Protein AF-A0A7J7H4T1-F1 (afdb_monomer)

Structure (mmCIF, N/CA/C/O backbone):
data_AF-A0A7J7H4T1-F1
#
_entry.id   AF-A0A7J7H4T1-F1
#
loop_
_atom_site.group_PDB
_atom_site.id
_atom_site.type_symbol
_atom_site.label_atom_id
_atom_site.label_alt_id
_atom_site.label_comp_id
_atom_site.label_asym_id
_atom_site.label_entity_id
_atom_site.label_seq_id
_atom_site.pdbx_PDB_ins_code
_atom_site.Cartn_x
_atom_site.Cartn_y
_atom_site.Cartn_z
_atom_site.occupancy
_atom_site.B_iso_or_equiv
_atom_site.auth_seq_id
_atom_site.auth_comp_id
_atom_site.auth_asym_id
_atom_site.auth_atom_id
_atom_site.pdbx_PDB_model_num
ATOM 1 N N . MET A 1 1 ? -61.480 2.419 -2.197 1.00 36.53 1 MET A N 1
ATOM 2 C CA . MET A 1 1 ? -60.705 1.229 -1.792 1.00 36.53 1 MET A CA 1
ATOM 3 C C . MET A 1 1 ? -59.234 1.612 -1.773 1.00 36.53 1 MET A C 1
ATOM 5 O O . MET A 1 1 ? -58.814 2.356 -2.648 1.00 36.53 1 MET A O 1
ATOM 9 N N . GLU A 1 2 ? -58.547 1.198 -0.715 1.00 38.25 2 GLU A N 1
ATOM 10 C CA . GLU A 1 2 ? -57.242 1.649 -0.207 1.00 38.25 2 GLU A CA 1
ATOM 11 C C . GLU A 1 2 ? -56.010 1.434 -1.120 1.00 38.25 2 GLU A C 1
ATOM 13 O O . GLU A 1 2 ? -56.083 0.659 -2.076 1.00 38.25 2 GLU A O 1
ATOM 18 N N . PRO A 1 3 ? -54.885 2.136 -0.838 1.00 45.62 3 PRO A N 1
ATOM 19 C CA . PRO A 1 3 ? -53.694 2.207 -1.690 1.00 45.62 3 PRO A CA 1
ATOM 20 C C . PRO A 1 3 ? -52.727 1.026 -1.494 1.00 45.62 3 PRO A C 1
ATOM 22 O O . PRO A 1 3 ? -52.545 0.517 -0.389 1.00 45.62 3 PRO A O 1
ATOM 25 N N . PHE A 1 4 ? -52.024 0.631 -2.561 1.00 42.41 4 PHE A N 1
ATOM 26 C CA . PHE A 1 4 ? -50.969 -0.383 -2.486 1.00 42.41 4 PHE A CA 1
ATOM 27 C C . PHE A 1 4 ? -49.657 0.207 -1.953 1.00 42.41 4 PHE A C 1
ATOM 29 O O . PHE A 1 4 ? -48.849 0.778 -2.679 1.00 42.41 4 PHE A O 1
ATOM 36 N N . ASN A 1 5 ? -49.527 0.067 -0.637 1.00 36.28 5 ASN A N 1
ATOM 37 C CA . ASN A 1 5 ? -48.347 -0.212 0.174 1.00 36.28 5 ASN A CA 1
ATOM 38 C C . ASN A 1 5 ? -46.948 0.128 -0.389 1.00 36.28 5 ASN A C 1
ATOM 40 O O . ASN A 1 5 ? -46.392 -0.537 -1.263 1.00 36.28 5 ASN A O 1
ATOM 44 N N . THR A 1 6 ? -46.338 1.094 0.291 1.00 48.56 6 THR A N 1
ATOM 45 C CA . THR A 1 6 ? -44.903 1.321 0.459 1.00 48.56 6 THR A CA 1
ATOM 46 C C . THR A 1 6 ? -44.149 0.048 0.844 1.00 48.56 6 THR A C 1
ATOM 48 O O . THR A 1 6 ? -44.404 -0.543 1.889 1.00 48.56 6 THR A O 1
ATOM 51 N N . SER A 1 7 ? -43.147 -0.336 0.062 1.00 41.06 7 SER A N 1
ATOM 52 C CA . SER A 1 7 ? -42.052 -1.201 0.520 1.00 41.06 7 SER A CA 1
ATOM 53 C C . SER A 1 7 ? -40.806 -0.930 -0.319 1.00 41.06 7 SER A C 1
ATOM 55 O O . SER A 1 7 ? -40.279 -1.799 -1.008 1.00 41.06 7 SER A O 1
ATOM 57 N N . SER A 1 8 ? -40.309 0.307 -0.265 1.00 39.59 8 SER A N 1
ATOM 58 C CA . SER A 1 8 ? -38.888 0.557 -0.490 1.00 39.59 8 SER A CA 1
ATOM 59 C C . SER A 1 8 ? -38.144 -0.050 0.695 1.00 39.59 8 SER A C 1
ATOM 61 O O . SER A 1 8 ? -37.996 0.561 1.751 1.00 39.59 8 SER A O 1
ATOM 63 N N . VAL A 1 9 ? -37.750 -1.311 0.513 1.00 48.66 9 VAL A N 1
ATOM 64 C CA . VAL A 1 9 ? -36.883 -2.073 1.407 1.00 48.66 9 VAL A CA 1
ATOM 65 C C . VAL A 1 9 ? -35.757 -1.166 1.890 1.00 48.66 9 VAL A C 1
ATOM 67 O O . VAL A 1 9 ? -34.961 -0.642 1.108 1.00 48.66 9 VAL A O 1
ATOM 70 N N . SER A 1 10 ? -35.739 -0.966 3.201 1.00 43.16 10 SER A N 1
ATOM 71 C CA . SER A 1 10 ? -34.712 -0.296 3.977 1.00 43.16 10 SER A CA 1
ATOM 72 C C . SER A 1 10 ? -33.342 -0.882 3.635 1.00 43.16 10 SER A C 1
ATOM 74 O O . SER A 1 10 ? -32.903 -1.888 4.191 1.00 43.16 10 SER A O 1
ATOM 76 N N . ARG A 1 11 ? -32.641 -0.241 2.694 1.00 45.66 11 ARG A N 1
ATOM 77 C CA . ARG A 1 11 ? -31.234 -0.523 2.414 1.00 45.66 11 ARG A CA 1
ATOM 78 C C . ARG A 1 11 ? -30.450 -0.087 3.650 1.00 45.66 11 ARG A C 1
ATOM 80 O O . ARG A 1 11 ? -30.287 1.099 3.921 1.00 45.66 11 ARG A O 1
ATOM 87 N N . THR A 1 12 ? -30.043 -1.068 4.442 1.00 47.69 12 THR A N 1
ATOM 88 C CA . THR A 1 12 ? -29.302 -0.906 5.694 1.00 47.69 12 THR A CA 1
ATOM 89 C C . THR A 1 12 ? -28.121 0.070 5.534 1.00 47.69 12 THR A C 1
ATOM 91 O O . THR A 1 12 ? -27.297 -0.132 4.638 1.00 47.69 12 THR A O 1
ATOM 94 N N . PRO A 1 13 ? -27.959 1.081 6.407 1.00 51.50 13 PRO A N 1
ATOM 95 C CA . PRO A 1 13 ? -26.876 2.069 6.3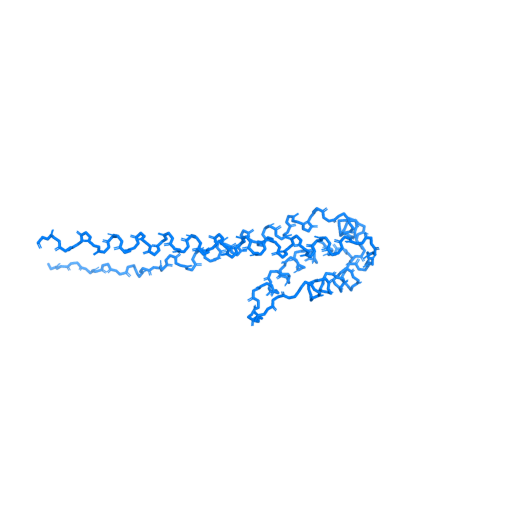19 1.00 51.50 13 PRO A CA 1
ATOM 96 C C . PRO A 1 13 ? -25.469 1.510 6.624 1.00 51.50 13 PRO A C 1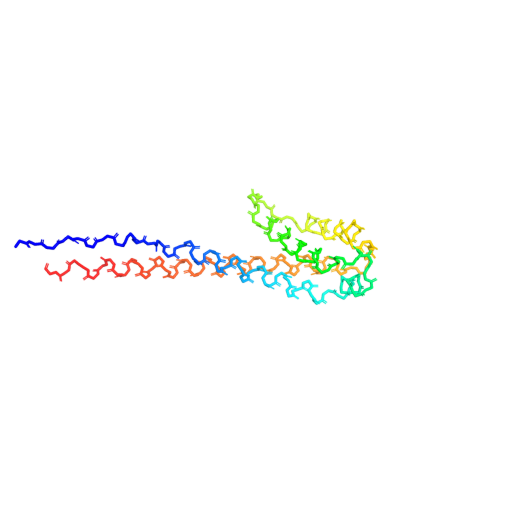
ATOM 98 O O . PRO A 1 13 ? -24.478 2.209 6.415 1.00 51.50 13 PRO A O 1
ATOM 101 N N . SER A 1 14 ? -25.345 0.262 7.097 1.00 51.97 14 SER A N 1
ATOM 102 C CA . SER A 1 14 ? -24.058 -0.330 7.501 1.00 51.97 14 SER A CA 1
ATOM 103 C C . SER A 1 14 ? -23.132 -0.665 6.325 1.00 51.97 14 SER A C 1
ATOM 105 O O . SER A 1 14 ? -21.917 -0.521 6.448 1.00 51.97 14 SER A O 1
ATOM 107 N N . TYR A 1 15 ? -23.683 -1.068 5.174 1.00 56.19 15 TYR A N 1
ATOM 108 C CA . TYR A 1 15 ? -22.888 -1.485 4.012 1.00 56.19 15 TYR A CA 1
ATOM 109 C C . TYR A 1 15 ? -22.205 -0.292 3.319 1.00 56.19 15 TYR A C 1
ATOM 111 O O . TYR A 1 15 ? -21.069 -0.388 2.866 1.00 56.19 15 TYR A O 1
ATOM 119 N N . SER A 1 16 ? -22.867 0.871 3.308 1.00 69.00 16 SER A N 1
ATOM 120 C CA . SER A 1 16 ? -22.345 2.099 2.694 1.00 69.00 16 SER A CA 1
ATOM 121 C C . SER A 1 16 ? -21.193 2.723 3.491 1.00 69.00 16 SER A C 1
ATOM 123 O O . SER A 1 16 ? -20.261 3.259 2.895 1.00 69.00 16 SER A O 1
ATOM 125 N N . LEU A 1 17 ? -21.225 2.631 4.825 1.00 70.38 17 LEU A N 1
ATOM 126 C CA . LEU A 1 17 ? -20.177 3.189 5.684 1.00 70.38 17 LEU A CA 1
ATOM 127 C C . LEU A 1 17 ? -18.893 2.367 5.640 1.00 70.38 17 LEU A C 1
ATOM 129 O O . LEU A 1 17 ? -17.825 2.958 5.544 1.00 70.38 17 LEU A O 1
ATOM 133 N N . LYS A 1 18 ? -18.993 1.031 5.649 1.00 73.00 18 LYS A N 1
ATOM 134 C CA . LYS A 1 18 ? -17.822 0.159 5.481 1.00 73.00 18 LYS A CA 1
ATOM 135 C C . LYS A 1 18 ? -17.143 0.404 4.138 1.00 73.00 18 LYS A C 1
ATOM 137 O O . LYS A 1 18 ? -15.950 0.659 4.117 1.00 73.00 18 LYS A O 1
ATOM 142 N N . ALA A 1 19 ? -17.909 0.440 3.045 1.00 78.69 19 ALA A N 1
ATOM 143 C CA . ALA A 1 19 ? -17.366 0.740 1.720 1.00 78.69 19 ALA A CA 1
ATOM 144 C C . ALA A 1 19 ? -16.682 2.119 1.664 1.00 78.69 19 ALA A C 1
ATOM 146 O O . ALA A 1 19 ? -15.595 2.251 1.107 1.00 78.69 19 ALA A O 1
ATOM 147 N N . LYS A 1 20 ? -17.284 3.141 2.289 1.00 81.50 20 LYS A N 1
ATOM 148 C CA . LYS A 1 20 ? -16.680 4.476 2.383 1.00 81.50 20 LYS A CA 1
ATOM 149 C C . LYS A 1 20 ? -15.397 4.470 3.216 1.00 81.50 20 LYS A C 1
ATOM 151 O O . LYS A 1 20 ? -14.417 5.075 2.805 1.00 81.50 20 LYS A O 1
ATOM 156 N N . ALA A 1 21 ? -15.398 3.782 4.354 1.00 81.56 21 ALA A N 1
ATOM 157 C CA . ALA A 1 21 ? -14.235 3.644 5.220 1.00 81.56 21 ALA A CA 1
ATOM 158 C C . ALA A 1 21 ? -13.084 2.943 4.476 1.00 81.56 21 ALA A C 1
ATOM 160 O O . ALA A 1 21 ? -11.990 3.486 4.397 1.00 81.56 21 ALA A O 1
ATOM 161 N N . THR A 1 22 ? -13.355 1.807 3.830 1.00 86.88 22 THR A N 1
ATOM 162 C CA . THR A 1 22 ? -12.378 1.087 3.001 1.00 86.88 22 THR A CA 1
ATOM 163 C C . THR A 1 22 ? -11.829 1.957 1.867 1.00 86.88 22 THR A C 1
ATOM 165 O O . THR A 1 22 ? -10.630 1.930 1.611 1.00 86.88 22 THR A O 1
ATOM 168 N N . SER A 1 23 ? -12.671 2.765 1.212 1.00 89.69 23 SER A N 1
ATOM 169 C CA . SER A 1 23 ? -12.220 3.699 0.171 1.00 89.69 23 SER A CA 1
ATOM 170 C C . SER A 1 23 ? -11.262 4.759 0.715 1.00 89.69 23 SER A C 1
ATOM 172 O O . SER A 1 23 ? -10.249 5.030 0.081 1.00 89.69 23 SER A O 1
ATOM 174 N N . VAL A 1 24 ? -11.570 5.341 1.879 1.00 89.25 24 VAL A N 1
ATOM 175 C CA . VAL A 1 24 ? -10.701 6.330 2.539 1.00 89.25 24 VAL A CA 1
ATOM 176 C C . VAL A 1 24 ? -9.376 5.691 2.951 1.00 89.25 24 VAL A C 1
ATOM 178 O O . VAL A 1 24 ? -8.323 6.289 2.760 1.00 89.25 24 VAL A O 1
ATOM 181 N N . PHE A 1 25 ? -9.406 4.458 3.458 1.00 91.44 25 PHE A N 1
ATOM 182 C CA . PHE A 1 25 ? -8.185 3.747 3.829 1.00 91.44 25 PHE A CA 1
ATOM 183 C C . PHE A 1 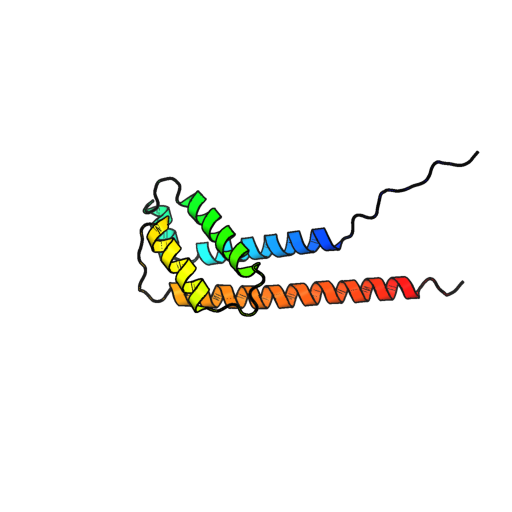25 ? -7.312 3.423 2.609 1.00 91.44 25 PHE A C 1
ATOM 185 O O . PHE A 1 25 ? -6.109 3.667 2.639 1.00 91.44 25 PHE A O 1
ATOM 192 N N . ARG A 1 26 ? -7.916 2.984 1.492 1.00 94.94 26 ARG A N 1
ATOM 193 C CA . ARG A 1 26 ? -7.203 2.801 0.215 1.00 94.94 26 ARG A CA 1
ATOM 194 C C . ARG A 1 26 ? -6.529 4.092 -0.250 1.00 94.94 26 ARG A C 1
ATOM 196 O O . ARG A 1 26 ? -5.395 4.054 -0.716 1.00 94.94 26 ARG A O 1
ATOM 203 N N . GLU A 1 27 ? -7.231 5.218 -0.156 1.00 94.62 27 GLU A N 1
ATOM 204 C CA . GLU A 1 27 ? -6.691 6.529 -0.525 1.00 94.62 27 GLU A CA 1
ATOM 205 C C . GLU A 1 27 ? -5.513 6.926 0.376 1.00 94.62 27 GLU A C 1
ATOM 207 O O . GLU A 1 27 ? -4.493 7.378 -0.137 1.00 94.62 27 GLU A O 1
ATOM 212 N N . GLY A 1 28 ? -5.604 6.667 1.685 1.00 94.88 28 GLY A N 1
ATOM 213 C CA . GLY A 1 28 ? -4.499 6.860 2.629 1.00 94.88 28 GLY A CA 1
ATOM 214 C C . GLY A 1 28 ? -3.260 6.030 2.278 1.00 94.88 28 GLY A C 1
ATOM 215 O O . GLY A 1 28 ? -2.165 6.580 2.194 1.00 94.88 28 GLY A O 1
ATOM 216 N N . ILE A 1 29 ? -3.438 4.738 1.973 1.00 96.62 29 ILE A N 1
ATOM 217 C CA . ILE A 1 29 ? -2.349 3.855 1.515 1.00 96.62 29 ILE A CA 1
ATOM 218 C C . ILE A 1 29 ? -1.712 4.420 0.240 1.00 96.62 29 ILE A C 1
ATOM 220 O O . ILE A 1 29 ? -0.498 4.604 0.181 1.00 96.62 29 ILE A O 1
ATOM 224 N N . SER A 1 30 ? -2.528 4.748 -0.767 1.00 97.19 30 SER A N 1
ATOM 225 C CA . SER A 1 30 ? -2.044 5.313 -2.032 1.00 97.19 30 SER A CA 1
ATOM 226 C C . SER A 1 30 ? -1.264 6.609 -1.815 1.00 97.19 30 SER A C 1
ATOM 228 O O . SER A 1 30 ? -0.232 6.819 -2.448 1.00 97.19 30 SER A O 1
ATOM 230 N N . MET A 1 31 ? -1.757 7.492 -0.948 1.00 96.62 31 MET A N 1
ATOM 231 C CA . MET A 1 31 ? -1.103 8.760 -0.643 1.00 96.62 31 MET A CA 1
ATOM 232 C C . MET A 1 31 ? 0.245 8.526 0.034 1.00 96.62 31 MET A C 1
ATOM 234 O O . MET A 1 31 ? 1.237 9.136 -0.359 1.00 96.62 31 MET A O 1
ATOM 238 N N . HIS A 1 32 ? 0.309 7.610 0.995 1.00 96.94 32 HIS A N 1
ATOM 239 C CA . HIS A 1 32 ? 1.550 7.303 1.687 1.00 96.94 32 HIS A CA 1
ATOM 240 C C . HIS A 1 32 ? 2.606 6.705 0.742 1.00 96.94 32 HIS A C 1
ATOM 242 O O . HIS A 1 32 ? 3.722 7.217 0.667 1.00 96.94 32 HIS A O 1
ATOM 248 N N . LEU A 1 33 ? 2.225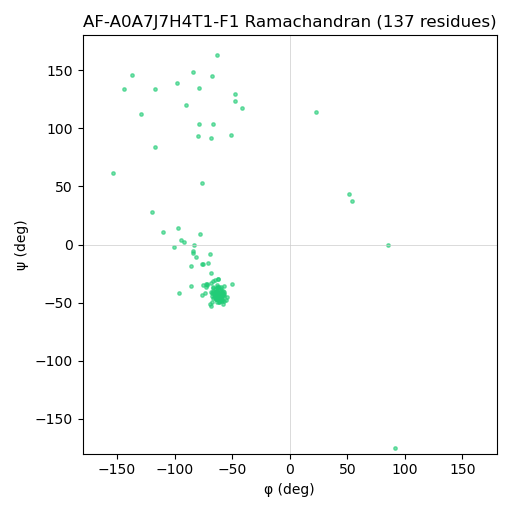 5.731 -0.093 1.00 96.75 33 LEU A N 1
ATOM 249 C CA . LEU A 1 33 ? 3.108 5.165 -1.122 1.00 96.75 33 LEU A CA 1
ATOM 250 C C . LEU A 1 33 ? 3.552 6.206 -2.164 1.00 96.75 33 LEU A C 1
ATOM 252 O O . LEU A 1 33 ? 4.643 6.104 -2.724 1.00 96.75 33 LEU A O 1
ATOM 256 N N . SER A 1 34 ? 2.729 7.225 -2.437 1.00 96.44 34 SER A N 1
ATOM 257 C CA . SER A 1 34 ? 3.107 8.313 -3.349 1.00 96.44 34 SER A CA 1
ATOM 258 C C . SER A 1 34 ? 4.224 9.206 -2.796 1.00 96.44 34 SER A C 1
ATOM 260 O O . SER A 1 34 ? 4.961 9.809 -3.573 1.00 96.44 34 SER A O 1
ATOM 262 N N . GLY A 1 35 ? 4.383 9.256 -1.469 1.00 95.69 35 GLY A N 1
ATOM 263 C CA . GLY A 1 35 ? 5.483 9.949 -0.797 1.00 95.69 35 GLY A CA 1
ATOM 264 C C . GLY A 1 35 ? 6.784 9.144 -0.742 1.00 95.69 35 GLY A C 1
ATOM 265 O O . GLY A 1 35 ? 7.828 9.701 -0.409 1.00 95.69 35 GLY A O 1
ATOM 266 N N . TRP A 1 36 ? 6.752 7.853 -1.087 1.00 97.06 36 TRP A N 1
ATOM 267 C CA . TRP A 1 36 ? 7.924 6.988 -1.022 1.00 97.06 36 TRP A CA 1
ATOM 268 C C . TRP A 1 36 ? 8.850 7.205 -2.222 1.00 97.06 36 TRP A C 1
ATOM 270 O O . TRP A 1 36 ? 8.589 6.747 -3.338 1.00 97.06 36 TRP A O 1
ATOM 280 N N . ASN A 1 37 ? 9.954 7.916 -1.990 1.00 95.44 37 ASN A N 1
ATOM 281 C CA . ASN A 1 37 ? 10.821 8.409 -3.057 1.00 95.44 37 ASN A CA 1
ATOM 282 C C . ASN A 1 37 ? 11.396 7.293 -3.950 1.00 95.44 37 ASN A C 1
ATOM 284 O O . ASN A 1 37 ? 11.369 7.424 -5.174 1.00 95.44 37 ASN A O 1
ATOM 288 N N . GLY A 1 38 ? 11.860 6.181 -3.372 1.00 94.44 38 GLY A N 1
ATOM 289 C CA . GLY A 1 38 ? 12.411 5.069 -4.154 1.00 94.44 38 GLY A CA 1
ATOM 290 C C . GLY A 1 38 ? 11.376 4.414 -5.079 1.00 94.44 38 GLY A C 1
ATOM 291 O O . GLY A 1 38 ? 11.652 4.178 -6.258 1.00 94.44 38 GLY A O 1
ATOM 292 N N . LEU A 1 39 ? 10.139 4.241 -4.605 1.00 96.19 39 LEU A N 1
ATOM 293 C CA . LEU A 1 39 ? 9.029 3.760 -5.430 1.00 96.19 39 LEU A CA 1
ATOM 294 C C . LEU A 1 39 ? 8.674 4.754 -6.549 1.00 96.19 39 LEU A C 1
ATOM 296 O O . LEU A 1 39 ? 8.481 4.354 -7.700 1.00 96.19 39 LEU A O 1
ATOM 300 N N . GLN A 1 40 ? 8.636 6.058 -6.250 1.00 97.06 40 GLN A N 1
ATOM 301 C CA . GLN A 1 40 ? 8.376 7.084 -7.267 1.00 97.06 40 GLN A CA 1
ATOM 302 C C . GLN A 1 40 ? 9.462 7.115 -8.342 1.00 97.06 40 GLN A C 1
ATOM 304 O O . GLN A 1 40 ? 9.145 7.221 -9.530 1.00 97.06 40 GLN A O 1
ATOM 309 N N . MET A 1 41 ? 10.728 6.953 -7.958 1.00 96.06 41 MET A N 1
ATOM 310 C CA . MET A 1 41 ? 11.823 6.823 -8.913 1.00 96.06 41 MET A CA 1
ATOM 311 C C . MET A 1 41 ? 11.633 5.608 -9.826 1.00 96.06 41 MET A C 1
ATOM 313 O O . MET A 1 41 ? 11.778 5.746 -11.043 1.00 96.06 41 MET A O 1
ATOM 317 N N . ALA A 1 42 ? 11.244 4.452 -9.285 1.00 95.38 42 ALA A N 1
ATOM 318 C CA . ALA A 1 42 ? 10.992 3.254 -10.085 1.00 95.38 42 ALA A CA 1
ATOM 319 C C . ALA A 1 42 ? 9.833 3.429 -11.081 1.00 95.38 42 ALA A C 1
ATOM 321 O O . ALA A 1 42 ? 9.894 2.954 -12.222 1.00 95.38 42 ALA A O 1
ATOM 322 N N . ILE A 1 43 ? 8.790 4.162 -10.685 1.00 95.56 43 ILE A N 1
ATOM 323 C CA . ILE A 1 43 ? 7.649 4.488 -11.548 1.00 95.56 43 ILE A CA 1
ATOM 324 C C . ILE A 1 43 ? 8.060 5.454 -12.660 1.00 95.56 43 ILE A C 1
ATOM 326 O O . ILE A 1 43 ? 7.803 5.179 -13.834 1.00 95.56 43 ILE A O 1
ATOM 330 N N . GLN A 1 44 ? 8.719 6.563 -12.311 1.00 95.75 44 GLN A N 1
ATOM 331 C CA . GLN A 1 44 ? 9.141 7.599 -13.259 1.00 95.75 44 GLN A CA 1
ATOM 332 C C . GLN A 1 44 ? 10.115 7.055 -14.305 1.00 95.75 44 GLN A C 1
ATOM 334 O O . GLN A 1 44 ? 9.974 7.339 -15.495 1.00 95.75 44 GLN A O 1
ATOM 339 N N . ASN A 1 45 ? 11.065 6.224 -13.872 1.00 96.06 45 ASN A N 1
ATOM 340 C CA . ASN A 1 45 ? 12.046 5.599 -14.754 1.00 96.06 45 ASN A CA 1
ATOM 341 C C . ASN A 1 45 ? 11.526 4.335 -15.451 1.00 96.06 45 ASN A C 1
ATOM 343 O O . ASN A 1 45 ? 12.257 3.739 -16.240 1.00 96.06 45 ASN A O 1
ATOM 347 N N . LYS A 1 46 ? 10.272 3.929 -15.200 1.00 95.38 46 LYS A N 1
ATOM 348 C CA . LYS A 1 46 ? 9.655 2.733 -15.794 1.00 95.38 46 LYS A CA 1
ATOM 349 C C . LYS A 1 46 ? 10.486 1.466 -15.572 1.00 95.38 46 LYS A C 1
ATOM 351 O O . LYS A 1 46 ? 10.556 0.616 -16.457 1.00 95.38 46 LYS A O 1
ATOM 356 N N . TRP A 1 47 ? 11.105 1.325 -14.400 1.00 95.06 47 TRP A N 1
ATOM 357 C CA . TRP A 1 47 ? 11.881 0.126 -14.059 1.00 95.06 47 TRP A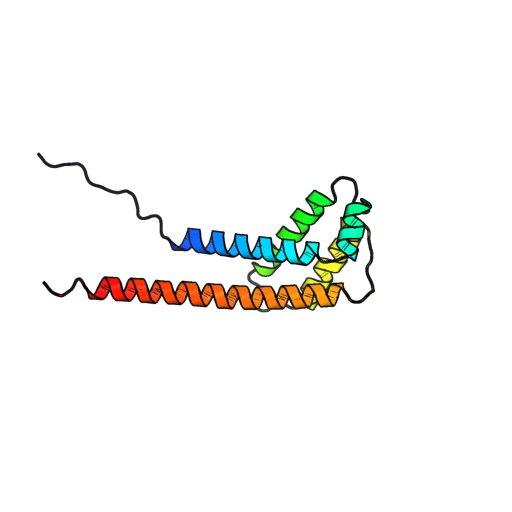 CA 1
ATOM 358 C C . TRP A 1 47 ? 10.991 -1.124 -14.047 1.00 95.06 47 TRP A C 1
ATOM 360 O O . TRP A 1 47 ? 11.362 -2.158 -14.591 1.00 95.06 47 TRP A O 1
ATOM 370 N N . GLY A 1 48 ? 9.743 -0.979 -13.594 1.00 91.94 48 GLY A N 1
ATOM 371 C CA . GLY A 1 48 ? 8.690 -1.986 -13.737 1.00 91.94 48 GLY A CA 1
ATOM 372 C C . GLY A 1 48 ? 8.033 -2.058 -15.123 1.00 91.94 48 GLY A C 1
ATOM 373 O O . GLY A 1 48 ? 7.020 -2.734 -15.267 1.00 91.94 48 GLY A O 1
ATOM 374 N N . GLY A 1 49 ? 8.543 -1.379 -16.150 1.00 94.69 49 GLY A N 1
ATOM 375 C CA . GLY A 1 49 ? 7.931 -1.327 -17.480 1.00 94.69 49 GLY A CA 1
ATOM 376 C C . GLY A 1 49 ? 6.961 -0.158 -17.689 1.00 94.69 49 GLY A C 1
ATOM 377 O O . GLY A 1 49 ? 6.815 0.749 -16.871 1.00 94.69 49 GLY A O 1
ATOM 378 N N . SER A 1 50 ? 6.300 -0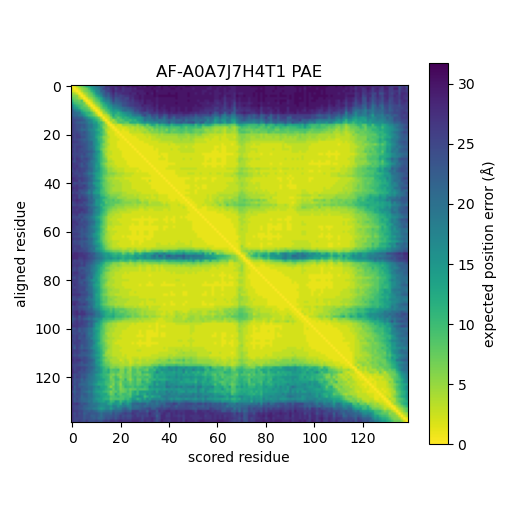.135 -18.850 1.00 94.06 50 SER A N 1
ATOM 379 C CA . SER A 1 50 ? 5.431 0.993 -19.242 1.00 94.06 50 SER A CA 1
ATOM 380 C C . SER A 1 50 ? 4.134 1.078 -18.432 1.00 94.06 50 SER A C 1
ATOM 382 O O . SER A 1 50 ? 3.459 2.106 -18.444 1.00 94.06 50 SER A O 1
ATOM 384 N N . ASP A 1 51 ? 3.789 0.003 -17.734 1.00 94.69 51 ASP A N 1
ATOM 385 C CA . ASP A 1 51 ? 2.613 -0.167 -16.893 1.00 94.69 51 ASP A CA 1
ATOM 386 C C . ASP A 1 51 ? 2.882 0.077 -15.395 1.00 94.69 51 ASP A C 1
ATOM 388 O O . ASP A 1 51 ? 2.011 -0.219 -14.580 1.00 94.69 51 ASP A O 1
ATOM 392 N N . SER A 1 52 ? 4.017 0.687 -15.012 1.00 92.75 52 SER A N 1
ATOM 393 C CA . SER A 1 52 ? 4.357 0.985 -13.605 1.00 92.75 52 SER A CA 1
ATOM 394 C C . SER A 1 52 ? 3.250 1.693 -12.810 1.00 92.75 52 SER A C 1
ATOM 396 O O . SER A 1 52 ? 3.078 1.417 -11.628 1.00 92.75 52 SER A O 1
ATOM 398 N N . LEU A 1 53 ? 2.453 2.568 -13.438 1.00 94.31 53 LEU A N 1
ATOM 399 C CA . LEU A 1 53 ? 1.310 3.205 -12.764 1.00 94.31 53 LEU A CA 1
ATOM 400 C C . LEU A 1 53 ? 0.200 2.203 -12.415 1.00 94.31 53 LEU A C 1
ATOM 402 O O . LEU A 1 53 ? -0.363 2.260 -11.328 1.00 94.31 53 LEU A O 1
ATOM 406 N N . LYS A 1 54 ? -0.086 1.245 -13.306 1.00 96.31 54 LYS A N 1
ATOM 407 C CA . LYS A 1 54 ? -1.058 0.178 -13.021 1.00 96.31 54 LYS A CA 1
ATOM 408 C C . LYS A 1 54 ? -0.550 -0.735 -11.909 1.00 96.31 54 LYS A C 1
ATOM 410 O O . LYS A 1 54 ? -1.327 -1.161 -11.064 1.00 96.31 54 LYS A O 1
ATOM 415 N N . LYS A 1 55 ? 0.755 -1.004 -11.898 1.00 96.94 55 LYS A N 1
ATOM 416 C CA . LYS A 1 55 ? 1.424 -1.768 -10.841 1.00 96.94 55 LYS A CA 1
ATOM 417 C C . LYS A 1 55 ? 1.354 -1.062 -9.486 1.00 96.94 55 LYS A C 1
ATOM 419 O O . LYS A 1 55 ? 1.139 -1.720 -8.479 1.00 96.94 55 LYS A O 1
ATOM 424 N N . PHE A 1 56 ? 1.452 0.266 -9.459 1.00 97.06 56 PHE A N 1
ATOM 425 C CA . PHE A 1 56 ? 1.264 1.061 -8.241 1.00 97.06 56 PHE A CA 1
ATOM 426 C C . PHE A 1 56 ? -0.167 0.957 -7.689 1.00 97.06 56 PHE A C 1
ATOM 428 O O . PHE A 1 56 ? -0.368 0.732 -6.493 1.00 97.06 56 PHE A O 1
ATOM 435 N N . ASP A 1 57 ? -1.170 1.058 -8.564 1.00 97.06 57 ASP A N 1
ATOM 436 C CA . ASP A 1 57 ? -2.573 0.841 -8.190 1.00 97.06 57 ASP A CA 1
ATOM 437 C C . ASP A 1 57 ? -2.833 -0.586 -7.682 1.00 97.06 57 ASP A C 1
ATOM 439 O O . ASP A 1 57 ? -3.639 -0.786 -6.762 1.00 97.06 57 ASP A O 1
ATOM 443 N N . GLN A 1 58 ? -2.152 -1.572 -8.275 1.00 97.38 58 GLN A N 1
ATOM 444 C CA . GLN A 1 58 ? -2.219 -2.968 -7.852 1.00 97.38 58 GLN A CA 1
ATOM 445 C C . GLN A 1 58 ? -1.591 -3.149 -6.467 1.00 97.38 58 GLN A C 1
ATOM 447 O O . GLN A 1 58 ? -2.281 -3.630 -5.577 1.00 97.38 58 GLN A O 1
ATOM 452 N N . LEU A 1 59 ? -0.377 -2.638 -6.241 1.00 97.50 59 LEU A N 1
ATOM 453 C CA . LEU A 1 59 ? 0.298 -2.662 -4.938 1.00 97.50 59 LEU A CA 1
ATOM 454 C C . LEU A 1 59 ? -0.571 -2.047 -3.831 1.00 97.50 59 LEU A C 1
ATOM 456 O O . LEU A 1 59 ? -0.744 -2.629 -2.764 1.00 97.50 59 LEU A O 1
ATOM 460 N N . THR A 1 60 ? -1.192 -0.898 -4.109 1.00 97.50 60 THR A N 1
ATOM 461 C CA . THR A 1 60 ? -2.135 -0.252 -3.181 1.00 97.50 60 THR A CA 1
ATOM 462 C C . THR A 1 60 ? -3.294 -1.188 -2.812 1.00 97.50 60 THR A C 1
ATOM 464 O O . THR A 1 60 ? -3.737 -1.237 -1.663 1.00 97.50 60 THR A O 1
ATOM 467 N N . SER A 1 61 ? -3.810 -1.930 -3.793 1.00 96.31 61 SER A N 1
ATOM 468 C CA . SER A 1 61 ? -4.929 -2.858 -3.608 1.00 96.31 61 SER A CA 1
ATOM 469 C C . SER A 1 61 ? -4.499 -4.137 -2.882 1.00 96.31 61 SER A C 1
ATOM 471 O O . SER A 1 61 ? -5.264 -4.649 -2.065 1.00 96.31 61 SER A O 1
ATOM 473 N N . ASP A 1 62 ? -3.278 -4.609 -3.122 1.00 96.44 62 ASP A N 1
ATOM 474 C CA . ASP A 1 62 ? -2.697 -5.782 -2.468 1.00 96.44 62 ASP A CA 1
ATOM 475 C C . ASP A 1 62 ? -2.452 -5.513 -0.980 1.00 96.44 62 ASP A C 1
ATOM 477 O O . ASP A 1 62 ? -2.870 -6.311 -0.142 1.00 96.44 62 ASP A O 1
ATOM 481 N N . ILE A 1 63 ? -1.900 -4.345 -0.631 1.00 96.44 63 ILE A N 1
ATOM 482 C CA . ILE A 1 63 ? -1.726 -3.905 0.763 1.00 96.44 63 ILE A CA 1
ATOM 483 C C . ILE A 1 63 ? -3.082 -3.777 1.465 1.00 96.44 63 ILE A C 1
ATOM 485 O O . ILE A 1 63 ? -3.276 -4.298 2.564 1.00 96.44 63 ILE A O 1
ATOM 489 N N . LEU A 1 64 ? -4.064 -3.136 0.822 1.00 94.94 64 LEU A N 1
ATOM 490 C CA . LEU A 1 64 ? -5.421 -3.044 1.367 1.00 94.94 64 LEU A CA 1
ATOM 491 C C . LEU A 1 64 ? -6.024 -4.434 1.611 1.00 94.94 64 LEU A C 1
ATOM 493 O O . LEU A 1 64 ? -6.669 -4.670 2.638 1.00 94.94 64 LEU A O 1
ATOM 497 N N . SER A 1 65 ? -5.837 -5.350 0.659 1.00 93.31 65 SER A N 1
ATOM 498 C CA . SER A 1 65 ? -6.304 -6.724 0.785 1.00 93.31 65 SER A CA 1
ATOM 499 C C . SER A 1 65 ? -5.593 -7.440 1.926 1.00 93.31 65 SER A C 1
ATOM 501 O O . SER A 1 65 ? -6.264 -8.154 2.661 1.00 93.31 65 SER A O 1
ATOM 503 N N . TRP A 1 66 ? -4.284 -7.244 2.093 1.00 94.31 66 TRP A N 1
ATOM 504 C CA . TRP A 1 66 ? -3.486 -7.817 3.177 1.00 94.31 66 TRP A CA 1
ATOM 505 C C . TRP A 1 66 ? -4.013 -7.380 4.549 1.00 94.31 66 TRP A C 1
ATOM 507 O O . TRP A 1 66 ? -4.304 -8.236 5.381 1.00 94.31 66 TRP A O 1
ATOM 517 N N . PHE A 1 67 ? -4.290 -6.084 4.736 1.00 91.56 67 PHE A N 1
ATOM 518 C CA . PHE A 1 67 ? -4.931 -5.564 5.954 1.00 91.56 67 PHE A CA 1
ATOM 519 C C . PHE A 1 67 ? -6.342 -6.121 6.186 1.00 91.56 67 PHE A C 1
ATOM 521 O O . PHE A 1 67 ? -6.795 -6.248 7.320 1.00 91.56 67 PHE A O 1
ATOM 528 N N . SER A 1 68 ? -7.056 -6.451 5.110 1.00 86.56 68 SER A N 1
ATOM 529 C CA . SER A 1 68 ? -8.428 -6.967 5.178 1.00 86.56 68 SER A CA 1
ATOM 530 C C . SER A 1 68 ? -8.500 -8.480 5.425 1.00 86.56 68 SER A C 1
ATOM 532 O O . SER A 1 68 ? -9.599 -9.014 5.605 1.00 86.56 68 SER A O 1
ATOM 534 N N . GLN A 1 69 ? -7.369 -9.193 5.405 1.00 83.94 69 GLN A N 1
ATOM 535 C CA . GLN A 1 69 ? -7.339 -10.626 5.686 1.00 83.94 69 GLN A CA 1
ATOM 536 C C . GLN A 1 69 ? -7.688 -10.892 7.152 1.00 83.94 69 GLN A C 1
ATOM 538 O O . GLN A 1 69 ? -7.312 -10.150 8.054 1.00 83.94 69 GLN A O 1
ATOM 543 N N . SER A 1 70 ? -8.387 -11.999 7.409 1.00 62.41 70 SER A N 1
ATOM 544 C CA . SER A 1 70 ? -8.695 -12.472 8.766 1.00 62.41 70 SER A CA 1
ATOM 545 C C . SER A 1 70 ? -7.475 -13.134 9.418 1.00 62.41 70 SER A C 1
ATOM 547 O O . SER A 1 70 ? -7.544 -14.287 9.835 1.00 62.41 70 SER A O 1
ATOM 549 N N . LYS A 1 71 ? -6.336 -12.436 9.450 1.00 69.00 71 LYS A N 1
ATOM 550 C CA . LYS A 1 71 ? -5.171 -12.854 10.233 1.00 69.00 71 LYS A CA 1
ATOM 551 C C . LYS A 1 71 ? -5.413 -12.482 11.697 1.00 69.00 71 LYS A C 1
ATOM 553 O O . LYS A 1 71 ? -5.885 -11.387 11.989 1.00 69.00 71 LYS A O 1
ATOM 558 N N . GLU A 1 72 ? -5.117 -13.408 12.608 1.00 67.00 72 GLU A N 1
ATOM 559 C CA . GLU A 1 72 ? -5.302 -13.211 14.054 1.00 67.00 72 GLU A CA 1
ATOM 560 C C . GLU A 1 72 ? -4.380 -12.100 14.591 1.00 67.00 72 GLU A C 1
ATOM 562 O O . GLU A 1 72 ? -4.759 -11.373 15.508 1.00 67.00 72 GLU A O 1
ATOM 567 N N . GLN A 1 73 ? -3.206 -11.925 13.966 1.00 81.38 73 GLN A N 1
ATOM 568 C CA . GLN A 1 73 ? -2.245 -10.851 14.221 1.00 81.38 73 GLN A CA 1
ATOM 569 C C . GLN A 1 73 ? -1.588 -10.417 12.902 1.00 81.38 73 GLN A C 1
ATOM 571 O O . GLN A 1 73 ? -1.196 -11.255 12.089 1.00 81.38 73 GLN A O 1
ATOM 576 N N . LEU A 1 74 ? -1.500 -9.104 12.676 1.00 8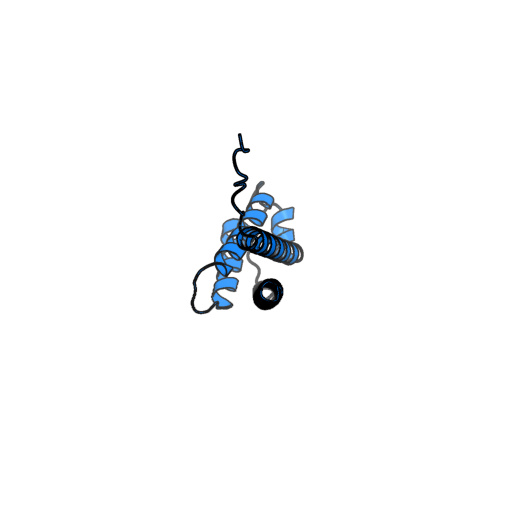8.00 74 LEU A N 1
ATOM 577 C CA . LEU A 1 74 ? -0.737 -8.523 11.571 1.00 88.00 74 LEU A CA 1
ATOM 578 C C . LEU A 1 74 ? 0.690 -8.273 12.060 1.00 88.00 74 LEU A C 1
ATOM 580 O O . LEU A 1 74 ? 0.884 -7.531 13.021 1.00 88.00 74 LEU A O 1
ATOM 584 N N . HIS A 1 75 ? 1.669 -8.897 11.411 1.00 92.31 75 HIS A N 1
ATOM 585 C CA . HIS A 1 75 ? 3.085 -8.695 11.705 1.00 92.31 75 HIS A CA 1
ATOM 586 C C . HIS A 1 75 ? 3.681 -7.689 10.725 1.00 92.31 75 HIS A C 1
ATOM 588 O O . HIS A 1 75 ? 3.387 -7.741 9.532 1.00 92.31 75 HIS A O 1
ATOM 594 N N . ILE A 1 76 ? 4.524 -6.787 11.225 1.00 93.94 76 ILE A N 1
ATOM 595 C CA . ILE A 1 76 ? 5.189 -5.796 10.375 1.00 93.94 76 ILE A CA 1
ATOM 596 C C . ILE A 1 76 ? 6.153 -6.457 9.381 1.00 93.94 76 ILE A C 1
ATOM 598 O O . ILE A 1 76 ? 6.133 -6.104 8.210 1.00 93.94 76 ILE A O 1
ATOM 602 N N . GLU A 1 77 ? 6.865 -7.506 9.800 1.00 94.88 77 GLU A N 1
ATOM 603 C CA . GLU A 1 77 ? 7.788 -8.284 8.958 1.00 94.88 77 GLU A CA 1
ATOM 604 C C . GLU A 1 77 ? 7.087 -8.871 7.714 1.00 94.88 77 GLU A C 1
ATOM 606 O O . GLU A 1 77 ? 7.653 -8.928 6.625 1.00 94.88 77 GLU A O 1
ATOM 611 N N . ASP A 1 78 ? 5.821 -9.283 7.841 1.00 94.56 78 ASP A N 1
ATOM 612 C CA . ASP A 1 78 ? 5.011 -9.768 6.713 1.00 94.56 78 ASP A CA 1
ATOM 613 C C . ASP A 1 78 ? 4.716 -8.643 5.702 1.00 94.56 78 ASP A C 1
ATOM 615 O O . ASP A 1 78 ? 4.625 -8.895 4.498 1.00 94.56 78 ASP A O 1
ATOM 619 N N . LEU A 1 79 ? 4.509 -7.416 6.189 1.00 95.75 79 LEU A N 1
ATOM 620 C CA . LEU A 1 79 ? 4.247 -6.248 5.351 1.00 95.75 79 LEU A CA 1
ATOM 621 C C . LEU A 1 79 ? 5.534 -5.754 4.686 1.00 95.75 79 LEU A C 1
ATOM 623 O O . LEU A 1 79 ? 5.520 -5.479 3.489 1.00 95.75 79 LEU A O 1
ATOM 627 N N . GLU A 1 80 ? 6.639 -5.698 5.426 1.00 96.69 80 GLU A N 1
ATOM 628 C CA . GLU A 1 80 ? 7.973 -5.389 4.898 1.00 96.69 80 GLU A CA 1
ATOM 629 C C . GLU A 1 80 ? 8.346 -6.347 3.765 1.00 96.69 80 GLU A C 1
ATOM 631 O O . GLU A 1 80 ? 8.711 -5.901 2.678 1.00 96.69 80 GLU A O 1
ATOM 636 N N . ASN A 1 81 ? 8.149 -7.656 3.966 1.00 95.69 81 ASN A N 1
ATOM 637 C CA . ASN A 1 81 ? 8.372 -8.659 2.926 1.00 95.69 81 ASN A CA 1
ATOM 638 C C . ASN A 1 81 ? 7.492 -8.416 1.693 1.00 95.69 81 ASN A C 1
ATOM 640 O O . ASN A 1 81 ? 7.994 -8.444 0.571 1.00 95.69 81 ASN A O 1
ATOM 644 N N . LEU A 1 82 ? 6.201 -8.110 1.875 1.00 96.44 82 LEU A N 1
ATOM 645 C CA . LEU A 1 82 ? 5.300 -7.790 0.761 1.00 96.44 82 LEU A CA 1
ATOM 646 C C . LEU A 1 82 ? 5.778 -6.564 -0.032 1.00 96.44 82 LEU A C 1
ATOM 648 O O . LEU A 1 82 ? 5.719 -6.562 -1.267 1.00 96.44 82 LEU A O 1
ATOM 652 N N . LEU A 1 83 ? 6.241 -5.518 0.656 1.00 97.06 83 LEU A N 1
ATOM 653 C CA . LEU A 1 83 ? 6.772 -4.310 0.024 1.00 97.06 83 LEU A CA 1
ATOM 654 C C . LEU A 1 83 ? 8.079 -4.605 -0.719 1.00 97.06 83 LEU A C 1
ATOM 656 O O . LEU A 1 83 ? 8.215 -4.219 -1.881 1.00 97.06 83 LEU A O 1
ATOM 660 N N . HIS A 1 84 ? 9.001 -5.331 -0.087 1.00 96.50 84 HIS A N 1
ATOM 661 C CA . HIS A 1 84 ? 10.278 -5.720 -0.675 1.00 96.50 84 HIS A CA 1
ATOM 662 C C . HIS A 1 84 ? 10.089 -6.588 -1.929 1.00 96.50 84 HIS A C 1
ATOM 664 O O . HIS A 1 84 ? 10.605 -6.256 -2.997 1.00 96.50 84 HIS A O 1
ATOM 670 N N . GLU A 1 85 ? 9.266 -7.640 -1.857 1.00 96.56 85 GLU A N 1
ATOM 671 C CA . GLU A 1 85 ? 8.941 -8.482 -3.015 1.00 96.56 85 GLU A CA 1
ATOM 672 C C . GLU A 1 85 ? 8.287 -7.671 -4.140 1.00 96.56 85 GLU A C 1
ATOM 674 O O . GLU A 1 85 ? 8.587 -7.875 -5.319 1.00 96.56 85 GLU A O 1
ATOM 679 N N . SER A 1 86 ? 7.420 -6.715 -3.800 1.00 96.38 86 SER A N 1
ATOM 680 C CA . SER A 1 86 ? 6.791 -5.842 -4.792 1.00 96.38 86 SER A CA 1
ATOM 681 C C . SER A 1 86 ? 7.819 -4.961 -5.500 1.00 96.38 86 SER A C 1
ATOM 683 O O . SER A 1 86 ? 7.817 -4.878 -6.731 1.00 96.38 86 SER A O 1
ATOM 685 N N . LEU A 1 87 ? 8.726 -4.329 -4.759 1.00 96.12 87 LEU A N 1
ATOM 686 C CA . LEU A 1 87 ? 9.801 -3.526 -5.337 1.00 96.12 87 LEU A CA 1
ATOM 687 C C . LEU A 1 87 ? 10.685 -4.369 -6.264 1.00 96.12 87 LEU A C 1
ATOM 689 O O . LEU A 1 87 ? 10.886 -3.999 -7.427 1.00 96.12 87 LEU A O 1
ATOM 693 N N . LEU A 1 88 ? 11.114 -5.538 -5.791 1.00 96.12 88 LEU A N 1
ATOM 694 C CA . LEU A 1 88 ? 12.039 -6.407 -6.506 1.00 96.12 88 LEU A CA 1
ATOM 695 C C . LEU A 1 88 ? 11.403 -7.023 -7.757 1.00 96.12 88 LEU A C 1
ATOM 697 O O . LEU A 1 88 ? 11.939 -6.902 -8.859 1.00 96.12 88 LEU A O 1
ATOM 701 N N . LEU A 1 89 ? 10.241 -7.663 -7.610 1.00 95.94 89 LEU A N 1
ATOM 702 C CA . LEU A 1 89 ? 9.619 -8.458 -8.673 1.00 95.94 89 LEU A CA 1
ATOM 703 C C . LEU A 1 89 ? 8.764 -7.613 -9.619 1.00 95.94 89 LEU A C 1
ATOM 705 O O . LEU A 1 89 ? 8.697 -7.890 -10.819 1.00 95.94 89 LEU A O 1
ATOM 709 N N . THR A 1 90 ? 8.090 -6.585 -9.098 1.00 95.50 90 THR A N 1
ATOM 710 C CA . THR A 1 90 ? 7.126 -5.797 -9.880 1.00 95.50 90 THR A CA 1
ATOM 711 C C . THR A 1 90 ? 7.750 -4.527 -10.442 1.00 95.50 90 THR A C 1
ATOM 713 O O . THR A 1 90 ? 7.502 -4.196 -11.610 1.00 95.50 90 THR A O 1
ATOM 716 N N . PHE A 1 91 ? 8.561 -3.832 -9.642 1.00 95.69 91 PHE A N 1
ATOM 717 C CA . PHE A 1 91 ? 9.194 -2.567 -10.018 1.00 95.69 91 PHE A CA 1
ATOM 718 C C . PHE A 1 91 ? 10.660 -2.704 -10.442 1.00 95.69 91 PHE A C 1
ATOM 720 O O . PHE A 1 91 ? 11.232 -1.709 -10.881 1.00 95.69 91 PHE A O 1
ATOM 727 N N . ASN A 1 92 ? 11.230 -3.915 -10.393 1.00 95.00 92 ASN A N 1
ATOM 728 C CA . ASN A 1 92 ? 12.619 -4.204 -10.762 1.00 95.00 92 ASN A CA 1
ATOM 729 C C . ASN A 1 92 ? 13.606 -3.269 -10.040 1.00 95.00 92 ASN A C 1
ATOM 731 O O . ASN A 1 92 ? 14.520 -2.709 -10.649 1.00 95.00 92 ASN A O 1
ATOM 735 N N . THR A 1 93 ? 13.379 -3.053 -8.748 1.00 94.38 93 THR A N 1
ATOM 736 C CA . THR A 1 93 ? 14.237 -2.228 -7.903 1.00 94.38 93 THR A CA 1
ATOM 737 C C . THR A 1 93 ? 14.455 -2.895 -6.566 1.00 94.38 93 THR A C 1
ATOM 739 O O . THR A 1 93 ? 13.555 -3.529 -6.031 1.00 94.38 93 THR A O 1
ATOM 742 N N . ASP A 1 94 ? 15.644 -2.699 -6.026 1.00 93.81 94 ASP A N 1
ATOM 743 C CA . ASP A 1 94 ? 15.982 -3.087 -4.668 1.00 93.81 94 ASP A CA 1
ATOM 744 C C . ASP A 1 94 ? 16.314 -1.817 -3.882 1.00 93.81 94 ASP A C 1
ATOM 746 O O . ASP A 1 94 ? 16.972 -0.916 -4.414 1.00 93.81 94 ASP A O 1
ATOM 750 N N . ILE A 1 95 ? 15.766 -1.695 -2.678 1.00 91.38 95 ILE A N 1
ATOM 751 C CA . ILE A 1 95 ? 15.877 -0.505 -1.832 1.00 91.38 95 ILE A CA 1
ATOM 752 C C . ILE A 1 95 ? 16.348 -0.976 -0.460 1.00 91.38 95 ILE A C 1
ATOM 754 O O . ILE A 1 95 ? 15.606 -1.636 0.256 1.00 91.38 95 ILE A O 1
ATOM 758 N N . GLU A 1 96 ? 17.574 -0.605 -0.101 1.00 91.06 96 GLU A N 1
ATOM 759 C CA . GLU A 1 96 ? 18.241 -1.010 1.146 1.00 91.06 96 GLU A CA 1
ATOM 760 C C . GLU A 1 96 ? 18.596 0.212 2.019 1.00 91.06 96 GLU A C 1
ATOM 762 O O . GLU A 1 96 ? 19.589 0.218 2.745 1.00 91.06 96 GLU A O 1
ATOM 767 N N . ASP A 1 97 ? 17.829 1.300 1.906 1.00 92.31 97 ASP A N 1
ATOM 768 C CA . ASP A 1 97 ? 18.056 2.552 2.647 1.00 92.31 97 ASP A CA 1
ATOM 769 C C . ASP A 1 97 ? 17.293 2.634 3.983 1.00 92.31 97 ASP A C 1
ATOM 771 O O . ASP A 1 97 ? 17.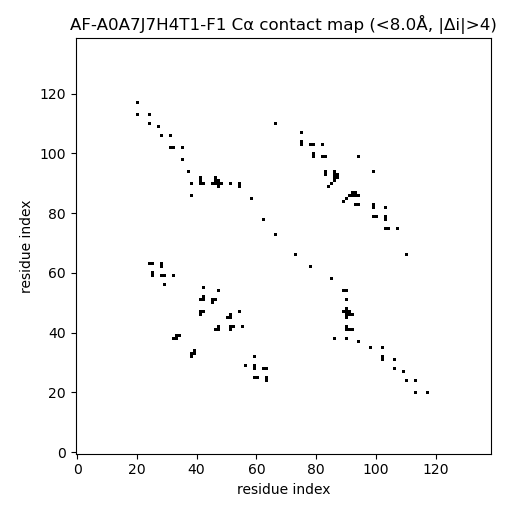389 3.648 4.673 1.00 92.31 97 ASP A O 1
ATOM 775 N N . GLY A 1 98 ? 16.563 1.575 4.351 1.00 93.88 98 GLY A N 1
ATOM 776 C CA . GLY A 1 98 ? 15.711 1.512 5.543 1.00 93.88 98 GLY A CA 1
ATOM 777 C C . GLY A 1 98 ? 14.298 2.081 5.347 1.00 93.88 98 GLY A C 1
ATOM 778 O O . GLY A 1 98 ? 13.497 2.075 6.279 1.00 93.88 98 GLY A O 1
ATOM 779 N N . SER A 1 99 ? 13.966 2.586 4.152 1.00 96.38 99 SER A N 1
ATOM 780 C CA . SER A 1 99 ? 12.653 3.196 3.905 1.00 96.38 99 SER A CA 1
ATOM 781 C C . SER A 1 99 ? 11.515 2.183 3.760 1.00 96.38 99 SER A C 1
ATOM 783 O O . SER A 1 99 ? 10.351 2.570 3.864 1.00 96.38 99 SER A O 1
ATOM 785 N N . ILE A 1 100 ? 11.814 0.897 3.526 1.00 96.56 100 ILE A N 1
ATOM 786 C CA . ILE A 1 100 ? 10.793 -0.165 3.481 1.00 96.56 100 ILE A CA 1
ATOM 787 C C . ILE A 1 100 ? 10.150 -0.303 4.862 1.00 96.56 100 ILE A C 1
ATOM 789 O O . ILE A 1 100 ? 8.924 -0.317 4.975 1.00 96.56 100 ILE A O 1
ATOM 793 N N . GLU A 1 101 ? 10.985 -0.355 5.893 1.00 96.56 101 GLU A N 1
ATOM 794 C CA . GLU A 1 101 ? 10.618 -0.475 7.296 1.00 96.56 101 GLU A CA 1
ATOM 795 C C . GLU A 1 101 ? 9.810 0.751 7.736 1.00 96.56 101 GLU A C 1
ATOM 797 O O . GLU A 1 101 ? 8.695 0.605 8.232 1.00 96.56 101 GLU A O 1
ATOM 802 N N . GLU A 1 102 ? 10.287 1.967 7.439 1.00 96.75 102 GLU A N 1
ATOM 803 C CA . GLU A 1 102 ? 9.569 3.211 7.767 1.00 96.75 102 GLU A CA 1
ATOM 804 C C . GLU A 1 102 ? 8.170 3.270 7.120 1.00 96.75 102 GLU A C 1
ATOM 806 O O . GLU A 1 102 ? 7.186 3.679 7.747 1.00 96.75 102 GLU A O 1
ATOM 811 N N . VAL A 1 103 ? 8.058 2.846 5.855 1.00 97.19 103 VAL A N 1
ATOM 812 C CA . VAL A 1 103 ? 6.774 2.796 5.138 1.00 97.19 103 VAL A CA 1
ATOM 813 C C . VAL A 1 103 ? 5.855 1.728 5.733 1.00 97.19 103 VAL A C 1
ATOM 815 O O . VAL A 1 103 ? 4.656 1.973 5.900 1.00 97.19 103 VAL A O 1
ATOM 818 N N . ALA A 1 104 ? 6.387 0.556 6.084 1.00 97.00 104 ALA A N 1
ATOM 819 C CA . ALA A 1 104 ? 5.621 -0.506 6.728 1.00 97.00 104 ALA A CA 1
ATOM 820 C C . ALA A 1 104 ? 5.091 -0.068 8.104 1.00 97.00 104 ALA A C 1
ATOM 822 O O . ALA A 1 104 ? 3.899 -0.235 8.381 1.00 97.00 104 ALA A O 1
ATOM 823 N N . GLU A 1 105 ? 5.929 0.557 8.933 1.00 96.19 105 GLU A N 1
ATOM 824 C CA . GLU A 1 105 ? 5.547 1.096 10.244 1.00 96.19 105 GLU A CA 1
ATOM 825 C C . GLU A 1 105 ? 4.400 2.101 10.113 1.00 96.19 105 GLU A C 1
ATOM 827 O O . GLU A 1 105 ? 3.374 2.002 10.795 1.00 96.19 105 GLU A O 1
ATOM 832 N N . GLN A 1 106 ? 4.521 3.047 9.182 1.00 96.56 106 GLN A N 1
ATOM 833 C CA . GLN A 1 106 ? 3.505 4.074 8.999 1.00 96.56 106 GLN A CA 1
ATOM 834 C C . GLN A 1 106 ? 2.187 3.508 8.441 1.00 96.56 106 GLN A C 1
ATOM 836 O O . GLN A 1 106 ? 1.108 3.985 8.814 1.00 96.56 106 GLN A O 1
ATOM 841 N N . LEU A 1 107 ? 2.242 2.473 7.595 1.00 96.25 107 LEU A N 1
ATOM 842 C CA . LEU A 1 107 ? 1.063 1.728 7.139 1.00 96.25 107 LEU A CA 1
ATOM 843 C C . LEU A 1 107 ? 0.354 1.002 8.289 1.00 96.25 107 LEU A C 1
ATOM 845 O O . LEU A 1 107 ? -0.879 1.032 8.355 1.00 96.25 107 LEU A O 1
ATOM 849 N N . MET A 1 108 ? 1.107 0.404 9.215 1.00 94.50 108 MET A N 1
ATOM 850 C CA . MET A 1 108 ? 0.559 -0.244 10.411 1.00 94.50 108 MET A CA 1
ATOM 851 C C . MET A 1 108 ? -0.158 0.764 11.319 1.00 94.50 108 MET A C 1
ATOM 853 O O . MET A 1 108 ? -1.312 0.537 11.688 1.00 94.50 108 MET A O 1
ATOM 857 N N . ILE A 1 109 ? 0.461 1.920 11.583 1.00 93.12 109 ILE A N 1
ATOM 858 C CA . ILE A 1 109 ? -0.146 2.999 12.381 1.00 93.12 109 ILE A CA 1
ATOM 859 C C . ILE A 1 109 ? -1.454 3.480 11.739 1.00 93.12 109 ILE A C 1
ATOM 861 O O . ILE A 1 109 ? -2.488 3.551 12.406 1.00 93.12 109 ILE A O 1
ATOM 865 N N . MET A 1 110 ? -1.446 3.749 10.427 1.00 92.50 110 MET A N 1
ATOM 866 C CA . MET A 1 110 ? -2.654 4.180 9.712 1.00 92.50 110 MET A CA 1
ATOM 867 C C . MET A 1 110 ? -3.779 3.140 9.797 1.00 92.50 110 MET A C 1
ATOM 869 O O . MET A 1 110 ? -4.955 3.502 9.886 1.00 92.50 110 MET A O 1
ATOM 873 N N . HIS A 1 111 ? -3.444 1.848 9.772 1.00 91.19 111 HIS A N 1
ATOM 874 C CA . HIS A 1 111 ? -4.422 0.779 9.945 1.00 91.19 111 HIS A CA 1
ATOM 875 C C . HIS A 1 111 ? -5.024 0.768 11.358 1.00 91.19 111 HIS A C 1
ATOM 877 O O . HIS A 1 111 ? -6.241 0.629 11.510 1.00 91.19 111 HIS A O 1
ATOM 883 N N . GLU A 1 112 ? -4.214 0.966 12.398 1.00 89.00 112 GLU A N 1
ATOM 884 C CA . GLU A 1 112 ? -4.707 1.071 13.775 1.00 89.00 112 GLU A CA 1
ATOM 885 C C . GLU A 1 112 ? -5.643 2.274 13.958 1.00 89.00 112 GLU A C 1
ATOM 887 O O . GLU A 1 112 ? -6.744 2.130 14.503 1.00 89.00 112 GLU A O 1
ATOM 892 N N . GLU A 1 113 ? -5.262 3.446 13.443 1.00 86.81 113 GLU A N 1
ATOM 893 C CA . GLU A 1 113 ? -6.106 4.647 13.459 1.00 86.81 113 GLU A CA 1
ATOM 894 C C . GLU A 1 113 ? -7.425 4.421 12.705 1.00 86.81 113 GLU A C 1
ATOM 896 O O . GLU A 1 113 ? -8.505 4.814 13.167 1.00 86.81 113 GLU A O 1
ATOM 901 N N . PHE A 1 114 ? -7.362 3.721 11.570 1.00 86.25 114 PHE A N 1
ATOM 902 C CA . PHE A 1 114 ? -8.532 3.346 10.787 1.00 86.25 114 PHE A CA 1
ATOM 903 C C . PHE A 1 114 ? -9.501 2.450 11.577 1.00 86.25 114 PHE A C 1
ATOM 905 O O . PHE A 1 114 ? -10.713 2.709 11.590 1.00 86.25 114 PHE A O 1
ATOM 912 N N . LEU A 1 115 ? -8.993 1.431 12.279 1.00 83.31 115 LEU A N 1
ATOM 913 C CA . LEU A 1 115 ? -9.807 0.553 13.124 1.00 83.31 115 LEU A CA 1
ATOM 914 C C . LEU A 1 115 ? -10.473 1.329 14.266 1.00 83.31 115 LEU A C 1
ATOM 916 O O . LEU A 1 115 ? -11.684 1.201 14.482 1.00 83.31 115 LEU A O 1
ATOM 920 N N . GLN A 1 116 ? -9.721 2.190 14.954 1.00 81.06 116 GLN A N 1
ATOM 921 C CA . GLN A 1 116 ? -10.243 3.011 16.049 1.00 81.06 116 GLN A CA 1
ATOM 922 C C . GLN A 1 116 ? -11.340 3.976 15.572 1.00 81.06 116 GLN A C 1
ATOM 924 O O . GLN A 1 116 ? -12.419 4.048 16.175 1.00 81.06 116 GLN A O 1
ATOM 929 N N . GLY A 1 117 ? -11.115 4.672 14.454 1.00 76.44 117 GLY A N 1
ATOM 930 C CA . GLY A 1 117 ? -12.092 5.587 13.859 1.00 76.44 117 GLY A CA 1
ATOM 931 C C . GLY A 1 117 ? -13.362 4.871 13.395 1.00 76.44 117 GLY A C 1
ATOM 932 O O . GLY A 1 117 ? -14.480 5.332 13.653 1.00 76.44 117 GLY A O 1
ATOM 933 N N . SER A 1 118 ? -13.210 3.699 12.774 1.00 73.69 118 SER A N 1
ATOM 934 C CA . SER A 1 118 ? -14.327 2.848 12.352 1.00 73.69 118 SER A CA 1
ATOM 935 C C . SER A 1 118 ? -15.184 2.404 13.547 1.00 73.69 118 SER A C 1
ATOM 937 O O . SER A 1 118 ? -16.415 2.512 13.515 1.00 73.69 118 SER A O 1
ATOM 939 N N . HIS A 1 119 ? -14.551 2.001 14.654 1.00 74.06 119 HIS A N 1
ATOM 940 C CA . HIS A 1 119 ? -15.241 1.614 15.887 1.00 74.06 119 HIS A CA 1
ATOM 941 C C . HIS A 1 119 ? -15.991 2.792 16.523 1.00 74.06 119 HIS A C 1
ATOM 943 O O . HIS A 1 119 ? -17.158 2.651 16.903 1.00 74.06 119 HIS A O 1
ATOM 949 N N . ALA A 1 120 ? -15.368 3.971 16.597 1.00 74.75 120 ALA A N 1
ATOM 950 C CA . ALA A 1 120 ? -15.996 5.175 17.140 1.00 74.75 120 ALA A CA 1
ATOM 951 C C . ALA A 1 120 ? -17.248 5.585 16.343 1.00 74.75 120 ALA A C 1
ATOM 953 O O . ALA A 1 120 ? -18.301 5.879 16.924 1.00 74.75 120 ALA A O 1
ATOM 954 N N . LEU A 1 121 ? -17.169 5.544 15.008 1.00 73.62 121 LEU A N 1
ATOM 955 C CA . LEU A 1 121 ? -18.298 5.835 14.121 1.00 73.62 121 LEU A CA 1
ATOM 956 C C . LEU A 1 121 ? -19.443 4.827 14.295 1.00 73.62 121 LEU A C 1
ATOM 958 O O . LEU A 1 121 ? -20.610 5.226 14.375 1.00 73.62 121 LEU A O 1
ATOM 962 N N . MET A 1 122 ? -19.124 3.534 14.400 1.00 74.75 122 MET A N 1
ATOM 963 C CA . MET A 1 122 ? -20.116 2.477 14.625 1.00 74.75 122 MET A CA 1
ATOM 964 C C . MET A 1 122 ? -20.803 2.623 15.989 1.00 74.75 122 MET A C 1
ATOM 966 O O . MET A 1 122 ? -22.033 2.573 16.065 1.00 74.75 122 MET A O 1
ATOM 970 N N . ASN A 1 123 ? -20.042 2.892 17.052 1.00 75.12 123 ASN A N 1
ATOM 971 C CA . ASN A 1 123 ? -20.585 3.106 18.394 1.00 75.12 123 ASN A CA 1
ATOM 972 C C . ASN A 1 123 ? -21.543 4.302 18.445 1.00 75.12 123 ASN A C 1
ATOM 974 O O . ASN A 1 123 ? -22.646 4.185 18.986 1.00 75.12 123 ASN A O 1
ATOM 978 N N . LYS A 1 124 ? -21.180 5.428 17.814 1.00 77.38 124 LYS A N 1
ATOM 979 C CA . LYS A 1 124 ? -22.049 6.612 17.723 1.00 77.38 124 LYS A CA 1
ATOM 980 C C . LYS A 1 124 ? -23.400 6.281 17.075 1.00 77.38 124 LYS A C 1
ATOM 982 O O . LYS A 1 124 ? -24.442 6.704 17.574 1.00 77.38 124 LYS A O 1
ATOM 987 N N . ARG A 1 125 ? -23.401 5.479 16.005 1.00 73.75 125 ARG A N 1
ATOM 988 C CA . ARG A 1 125 ? -24.631 5.052 15.314 1.00 73.75 125 ARG A CA 1
ATOM 989 C C . ARG A 1 125 ? -25.501 4.125 16.154 1.00 73.75 125 ARG A C 1
ATOM 991 O O . ARG A 1 125 ? -26.717 4.295 16.176 1.00 73.75 125 ARG A O 1
ATOM 998 N N . VAL A 1 126 ? -24.901 3.169 16.863 1.00 77.44 126 VAL A N 1
ATOM 999 C CA . VAL A 1 126 ? -25.646 2.263 17.754 1.00 77.44 126 VAL A CA 1
ATOM 1000 C C . VAL A 1 126 ? -26.362 3.048 18.857 1.00 77.44 126 VAL A C 1
ATOM 1002 O O . VAL A 1 126 ? -27.512 2.747 19.178 1.00 77.44 126 VAL A O 1
ATOM 1005 N N . ILE A 1 127 ? -25.711 4.075 19.412 1.00 81.38 127 ILE A N 1
ATOM 1006 C CA . ILE A 1 127 ? -26.309 4.954 20.426 1.00 81.38 127 ILE A CA 1
ATOM 1007 C C . ILE A 1 127 ? -27.480 5.759 19.839 1.00 81.38 127 ILE A C 1
ATOM 1009 O O . ILE A 1 127 ? -28.550 5.804 20.443 1.00 81.38 127 ILE A O 1
ATOM 1013 N N . GLU A 1 128 ? -27.317 6.340 18.648 1.00 76.88 128 GLU A N 1
ATOM 1014 C CA . GLU A 1 128 ? -28.366 7.108 17.957 1.00 76.88 128 GLU A CA 1
ATOM 1015 C C . GLU A 1 128 ? -29.626 6.262 17.692 1.00 76.88 128 GLU A C 1
ATOM 1017 O O . GLU A 1 128 ? -30.738 6.690 18.000 1.00 76.88 128 GLU A O 1
ATOM 1022 N N . ILE A 1 129 ? -29.458 5.017 17.229 1.00 76.94 129 ILE A N 1
ATOM 1023 C CA . ILE A 1 129 ? -30.569 4.078 16.998 1.00 76.94 129 ILE A CA 1
ATOM 1024 C C . ILE A 1 129 ? -31.288 3.725 18.309 1.00 76.94 129 ILE A C 1
ATOM 1026 O O . ILE A 1 129 ? -32.518 3.719 18.359 1.00 76.94 129 ILE A O 1
ATOM 1030 N N . LYS A 1 130 ? -30.543 3.462 19.393 1.00 75.44 130 LYS A N 1
ATOM 1031 C CA . LYS A 1 130 ? -31.136 3.1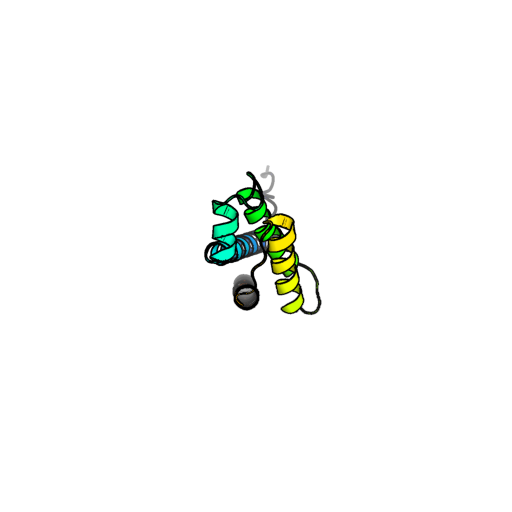66 20.711 1.00 75.44 130 LYS A CA 1
ATOM 1032 C C . LYS A 1 130 ? -31.942 4.343 21.267 1.00 75.44 130 LYS A C 1
ATOM 1034 O O . LYS A 1 130 ? -32.964 4.120 21.914 1.00 75.44 130 LYS A O 1
ATOM 1039 N N . ASN A 1 131 ? -31.504 5.575 21.013 1.00 74.62 131 ASN A N 1
ATOM 1040 C CA . ASN A 1 131 ? -32.205 6.775 21.467 1.00 74.62 131 ASN A CA 1
ATOM 1041 C C . ASN A 1 131 ? -33.499 7.027 20.678 1.00 74.62 131 ASN A C 1
ATOM 1043 O O . ASN A 1 131 ? -34.501 7.408 21.278 1.00 74.62 131 ASN A O 1
ATOM 1047 N N . LEU A 1 132 ? -33.513 6.741 19.372 1.00 72.00 132 LEU A N 1
ATOM 1048 C CA . LEU A 1 132 ? -34.713 6.846 18.532 1.00 72.00 132 LEU A CA 1
ATOM 1049 C C . LEU A 1 132 ? -35.799 5.820 18.902 1.00 72.00 132 LEU A C 1
ATOM 1051 O O . LEU A 1 132 ? -36.980 6.121 18.788 1.00 72.00 132 LEU A O 1
ATOM 1055 N N . GLY A 1 133 ? -35.421 4.631 19.388 1.00 61.47 133 GLY A N 1
ATOM 1056 C CA . GLY A 1 133 ? -36.379 3.607 19.828 1.00 61.47 133 GLY A CA 1
ATOM 1057 C C . GLY A 1 133 ? -37.036 3.868 21.192 1.00 61.47 133 GLY A C 1
ATOM 1058 O O . GLY A 1 133 ? -38.054 3.257 21.500 1.00 61.47 133 GLY A O 1
ATOM 1059 N N . ARG A 1 134 ? -36.485 4.764 22.026 1.00 58.38 134 ARG A N 1
ATOM 1060 C CA . ARG A 1 134 ? -37.050 5.091 23.354 1.00 58.38 134 ARG A CA 1
ATOM 1061 C C . ARG A 1 134 ? -38.134 6.168 23.324 1.00 58.38 134 ARG A C 1
ATOM 1063 O O . ARG A 1 134 ? -38.889 6.271 24.283 1.00 58.38 134 ARG A O 1
ATOM 1070 N N . THR A 1 135 ? -38.236 6.964 22.261 1.00 57.31 135 THR A N 1
ATOM 1071 C CA . THR A 1 135 ? -39.228 8.051 22.172 1.00 57.31 135 THR A CA 1
ATOM 1072 C C . THR A 1 135 ? -40.607 7.582 21.695 1.00 57.31 135 THR A C 1
ATOM 1074 O O . THR A 1 135 ? -41.548 8.367 21.709 1.00 57.31 135 THR A O 1
ATOM 1077 N N . SER A 1 136 ? -40.759 6.308 21.313 1.00 55.66 136 SER A N 1
ATOM 1078 C CA . SER A 1 136 ? -42.002 5.756 20.747 1.00 55.66 136 SER A CA 1
ATOM 1079 C C . SER A 1 136 ? -42.940 5.086 21.765 1.00 55.66 136 SER A C 1
ATOM 1081 O O . SER A 1 136 ? -43.941 4.511 21.357 1.00 55.66 136 SER A O 1
ATOM 1083 N N . SER A 1 137 ? -42.635 5.108 23.070 1.00 50.12 137 SER A N 1
ATOM 1084 C CA . SER A 1 137 ? -43.420 4.389 24.100 1.00 50.12 137 SER A CA 1
ATOM 1085 C C . SER A 1 137 ? -44.233 5.279 25.047 1.00 50.12 137 SER A C 1
ATOM 1087 O O . SER A 1 137 ? -44.779 4.773 26.021 1.00 50.12 137 SER A O 1
ATOM 1089 N N . SER A 1 138 ? -44.351 6.577 24.760 1.00 50.69 138 SER A N 1
ATOM 1090 C CA . SER A 1 138 ? -45.279 7.464 25.472 1.00 50.69 138 SER A CA 1
ATOM 1091 C C . SER A 1 138 ? -46.318 8.017 24.507 1.00 50.69 138 SER A C 1
ATOM 1093 O O . SER A 1 138 ? -46.153 9.114 23.977 1.00 50.69 138 SER A O 1
ATOM 1095 N N . SER A 1 139 ? -47.378 7.252 24.264 1.00 42.56 139 SER A N 1
ATOM 1096 C CA . SER A 1 139 ? -48.721 7.747 23.930 1.00 42.56 139 SER A CA 1
ATOM 1097 C C . SER A 1 139 ? -49.734 6.653 24.226 1.00 42.56 139 SER A C 1
ATOM 1099 O O . SER A 1 139 ? -49.460 5.498 23.830 1.00 42.56 139 SER A O 1
#

InterPro domains:
  IPR019398 Pre-rRNA-processing protein TSR2 [PF10273] (25-105)
  IPR019398 Pre-rRNA-processing protein TSR2 [PTHR21250] (14-124)

pLDDT: mean 83.22, std 17.68, range [36.28, 97.5]

Foldseek 3Di:
DDDDDDDPPPPDPVVVVVVVLLVVLLVVLLVLCCPQPQLVVLLVVCLLHPCSVVLSSVLSVVLSVLLVDPDPDDDLVVQLVSQQCSCCVRSVDHDDPCVSSVSSVVSVVSSVVSVVVSVVVVVVVVVVVVVVVVVPPDD

Radius of gyration: 21.74 Å; Cα contacts (8 Å, |Δi|>4): 79; chains: 1; bounding box: 79×23×45 Å

Nearest PDB structures (foldseek):
  6g04-assembly1_A  TM=7.550E-01  e=1.286E-04  Saccharomyces cerevisiae S288C
  6g03-assembly1_A  TM=7.290E-01  e=2.553E-04  Saccharomyces cerevisiae
  8j46-assembly1_A  TM=2.530E-01  e=7.504E+00  Homo sapiens

Organism: Camellia sinensis (NCBI:txid4442)

Mean predicted aligned error: 10.01 Å

Sequence (139 aa):
MEPFNTSSVSRTPSYSLKAKATSVFREGISMHLSGWNGLQMAIQNKWGGSDSLKKFDQLTSDILSWFSQSKEQLHIEDLENLLHESLLLTFNTDIEDGSIEEVAEQLMIMHEEFLQGSHALMNKRVIEIKNLGRTSSSS

Solvent-accessible surface area (backbone atoms only — not comparable to full-atom values): 8177 Å² total; per-residue (Å²): 135,86,81,91,73,91,74,82,74,80,78,66,71,66,63,60,51,52,55,50,49,53,51,53,50,43,50,50,50,44,53,54,56,67,68,35,62,71,59,46,50,29,42,75,69,32,52,34,36,98,53,24,68,60,51,50,57,46,52,37,49,50,54,49,48,59,74,68,47,94,61,96,70,88,57,62,69,62,46,32,49,54,51,50,50,43,33,42,74,56,26,60,40,84,81,88,82,62,59,56,56,56,51,34,52,53,51,52,51,52,51,53,54,49,53,55,51,52,49,52,55,50,52,55,51,56,52,53,55,57,56,63,65,63,70,76,77,82,127

Secondary structure (DSSP, 8-state):
------------THHHHHHHHHHHHHHHHHHHHHT-HHHHHHHHTTTT-TTHHHHHHHHHHHHHHHHTS--SS--HHHHHHHHHHIIIIIS-----SSHHHHHHHHHHHHHHHHHHHHHHHHHHHHHHHHHHHHTTS--